Protein AF-A0A959CZQ8-F1 (afdb_monomer)

Mean predicted aligned error: 4.68 Å

Foldseek 3Di:
DDDDDLDQDDPDSVWDWQDKDAALQQRQWIWIKIAPDQQGIWIWIGNGNSNDIDTDDDDHPWRGPPRKDKDADNNDSQWIKIAHCDPVTRNVDIDIGRGD

Structure (mmCIF, N/CA/C/O backbone):
data_AF-A0A959CZQ8-F1
#
_entry.id   AF-A0A959CZQ8-F1
#
loop_
_atom_site.group_PDB
_atom_site.id
_atom_site.type_symbol
_atom_site.label_atom_id
_atom_site.label_alt_id
_atom_site.label_comp_id
_atom_site.label_asym_id
_atom_site.label_entity_id
_atom_site.label_seq_id
_atom_site.pdbx_PDB_ins_code
_atom_site.Cartn_x
_atom_site.Cartn_y
_atom_site.Cartn_z
_atom_site.occupancy
_atom_site.B_iso_or_equiv
_atom_site.auth_seq_id
_atom_site.auth_comp_id
_atom_site.auth_asym_id
_atom_site.auth_atom_id
_atom_site.pdbx_PDB_model_num
ATOM 1 N N . GLN A 1 1 ? -4.984 21.142 17.868 1.00 71.94 1 GLN A N 1
ATOM 2 C CA . GLN A 1 1 ? -4.758 19.783 17.333 1.00 71.94 1 GLN A CA 1
ATOM 3 C C . GLN A 1 1 ? -3.257 19.558 17.294 1.00 71.94 1 GLN A C 1
ATOM 5 O O . GLN A 1 1 ? -2.551 20.461 16.861 1.00 71.94 1 GLN A O 1
ATOM 10 N N . SER A 1 2 ? -2.781 18.427 17.808 1.00 88.50 2 SER A N 1
ATOM 11 C CA . SER A 1 2 ? -1.372 18.020 17.782 1.00 88.50 2 SER A CA 1
ATOM 12 C C . SER A 1 2 ? -1.240 16.761 16.934 1.00 88.50 2 SER A C 1
ATOM 14 O O . SER A 1 2 ? -2.111 15.897 16.990 1.00 88.50 2 SER A O 1
ATOM 16 N N . PHE A 1 3 ? -0.170 16.676 16.152 1.00 89.56 3 PHE A N 1
ATOM 17 C CA . PHE A 1 3 ? 0.197 15.468 15.421 1.00 89.56 3 PHE A CA 1
ATOM 18 C C . PHE A 1 3 ? 1.252 14.712 16.226 1.00 89.56 3 PHE A C 1
ATOM 20 O O . PHE A 1 3 ? 2.152 15.334 16.791 1.00 89.56 3 PHE A O 1
ATOM 27 N N . GLU A 1 4 ? 1.136 13.391 16.266 1.00 90.44 4 GLU A N 1
ATOM 28 C CA . GLU A 1 4 ? 2.119 12.497 16.871 1.00 90.44 4 GLU A CA 1
ATOM 29 C C . GLU A 1 4 ? 2.816 11.701 15.768 1.00 90.44 4 GLU A C 1
ATOM 31 O O . GLU A 1 4 ? 2.174 11.201 14.842 1.00 90.44 4 GLU A O 1
ATOM 36 N N . LEU A 1 5 ? 4.142 11.599 15.855 1.00 88.94 5 LEU A N 1
ATOM 37 C CA . LEU A 1 5 ? 4.902 10.706 14.993 1.00 88.94 5 LEU A CA 1
ATOM 38 C C . LEU A 1 5 ? 4.770 9.279 15.533 1.00 88.94 5 LEU A C 1
ATOM 40 O O . LEU A 1 5 ? 5.393 8.954 16.537 1.00 88.94 5 LEU A O 1
ATOM 44 N N . LEU A 1 6 ? 4.009 8.431 14.841 1.00 87.75 6 LEU A N 1
ATOM 45 C CA . LEU A 1 6 ? 3.875 7.016 15.208 1.00 87.75 6 LEU A CA 1
ATOM 46 C C . LEU A 1 6 ? 5.078 6.176 14.762 1.00 87.75 6 LEU A C 1
ATOM 48 O O . LEU A 1 6 ? 5.518 5.281 15.475 1.00 87.75 6 LEU A O 1
ATOM 52 N N . THR A 1 7 ? 5.607 6.430 13.562 1.00 90.44 7 THR A N 1
ATOM 53 C CA . THR A 1 7 ? 6.694 5.633 12.975 1.00 90.44 7 THR A CA 1
ATOM 54 C C . THR A 1 7 ? 7.430 6.411 11.888 1.00 90.44 7 THR A C 1
ATOM 56 O O . THR A 1 7 ? 6.825 7.159 11.120 1.00 90.44 7 THR A O 1
ATOM 59 N N . ALA A 1 8 ? 8.743 6.192 11.802 1.00 89.81 8 ALA A N 1
ATOM 60 C CA . ALA A 1 8 ? 9.567 6.544 10.651 1.00 89.81 8 ALA A CA 1
ATOM 61 C C . ALA A 1 8 ? 10.071 5.252 9.990 1.00 89.81 8 ALA A C 1
ATOM 63 O O . ALA A 1 8 ? 10.653 4.398 10.657 1.00 89.81 8 ALA A O 1
ATOM 64 N N . PHE A 1 9 ? 9.824 5.096 8.688 1.00 88.69 9 PHE A N 1
ATOM 65 C CA . PHE A 1 9 ? 10.146 3.869 7.958 1.00 88.69 9 PHE A CA 1
ATOM 66 C C . PHE A 1 9 ? 11.587 3.856 7.433 1.00 88.69 9 PHE A C 1
ATOM 68 O O . PHE A 1 9 ? 12.114 4.881 6.993 1.00 88.69 9 PHE A O 1
ATOM 75 N N . GLY A 1 10 ? 12.180 2.659 7.398 1.00 82.38 10 GLY A N 1
ATOM 76 C CA . GLY A 1 10 ? 13.483 2.400 6.785 1.00 82.38 10 GLY A CA 1
ATOM 77 C C . GLY A 1 10 ? 14.688 2.898 7.595 1.00 82.38 10 GLY A C 1
ATOM 78 O O . GLY A 1 10 ? 14.562 3.618 8.579 1.00 82.38 10 GLY A O 1
ATOM 79 N N . ALA A 1 11 ? 15.889 2.494 7.167 1.00 73.31 11 ALA A N 1
ATOM 80 C CA . ALA A 1 11 ? 17.151 2.937 7.775 1.00 73.31 11 ALA A CA 1
ATOM 81 C C . ALA A 1 11 ? 17.611 4.324 7.280 1.00 73.31 11 ALA A C 1
ATOM 83 O O . ALA A 1 11 ? 18.431 4.971 7.926 1.00 73.31 11 ALA A O 1
ATOM 84 N N . ASP A 1 12 ? 17.093 4.771 6.131 1.00 75.50 12 ASP A N 1
ATOM 85 C CA . ASP A 1 12 ? 17.334 6.096 5.553 1.00 75.50 12 ASP A CA 1
ATOM 86 C C . ASP A 1 12 ? 16.034 6.918 5.641 1.00 75.50 12 ASP A C 1
ATOM 88 O O . ASP A 1 12 ? 15.189 6.827 4.744 1.00 75.50 12 ASP A O 1
ATOM 92 N N . PRO A 1 13 ? 15.845 7.722 6.703 1.00 70.56 13 PRO A N 1
ATOM 93 C CA . PRO A 1 13 ? 14.628 8.511 6.896 1.00 70.56 13 PRO A CA 1
ATOM 94 C C . PRO A 1 13 ? 14.446 9.614 5.838 1.00 70.56 13 PRO A C 1
ATOM 96 O O . PRO A 1 13 ? 13.384 10.228 5.773 1.00 70.56 13 PRO A O 1
ATOM 99 N N . GLY A 1 14 ? 15.439 9.867 4.971 1.00 78.62 14 GLY A N 1
ATOM 100 C CA . GLY A 1 14 ? 15.308 10.779 3.830 1.00 78.62 14 GLY A CA 1
ATOM 101 C C . GLY A 1 14 ? 14.459 10.218 2.683 1.00 78.62 14 GLY A C 1
ATOM 102 O O . GLY A 1 14 ? 14.209 10.905 1.687 1.00 78.62 14 GLY A O 1
ATOM 103 N N . ARG A 1 15 ? 14.021 8.958 2.785 1.00 87.00 15 ARG A N 1
ATOM 104 C CA . ARG A 1 15 ? 13.239 8.267 1.763 1.00 87.00 15 ARG A CA 1
ATOM 105 C C . ARG A 1 15 ? 11.733 8.445 1.974 1.00 87.00 15 ARG A C 1
ATOM 107 O O . ARG A 1 15 ? 11.217 8.061 3.023 1.00 87.00 15 ARG A O 1
ATOM 114 N N . PRO A 1 16 ? 11.001 8.970 0.973 1.00 88.94 16 PRO A N 1
ATOM 115 C CA . PRO A 1 16 ? 9.588 9.269 1.141 1.00 88.94 16 PRO A CA 1
ATOM 116 C C . PRO A 1 16 ? 8.740 7.997 1.219 1.00 88.94 16 PRO A C 1
ATOM 118 O O . PRO A 1 16 ? 8.924 7.054 0.438 1.00 88.94 16 PRO A O 1
ATOM 121 N N . VAL A 1 17 ? 7.761 8.028 2.123 1.00 90.94 17 VAL A N 1
ATOM 122 C CA . VAL A 1 17 ? 6.536 7.234 1.999 1.00 90.94 17 VAL A CA 1
ATOM 123 C C . VAL A 1 17 ? 5.756 7.772 0.805 1.00 90.94 17 VAL A C 1
ATOM 125 O O . VAL A 1 17 ? 5.621 8.984 0.643 1.00 90.94 17 VAL A O 1
ATOM 128 N N . MET A 1 18 ? 5.301 6.874 -0.059 1.00 89.19 18 MET A N 1
ATOM 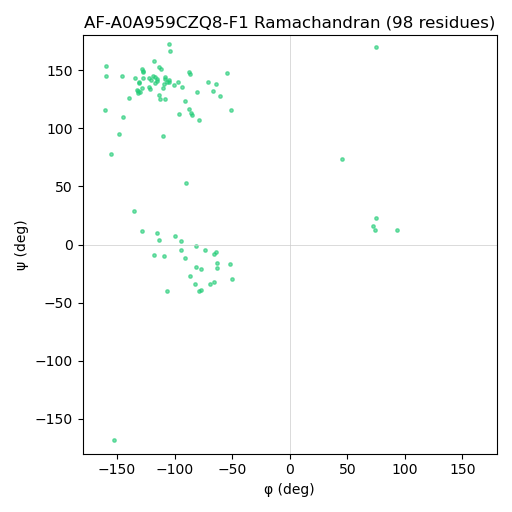129 C CA . MET A 1 18 ? 4.719 7.239 -1.348 1.00 89.19 18 MET A CA 1
ATOM 130 C C . MET A 1 18 ? 3.202 7.067 -1.373 1.00 89.19 18 MET A C 1
ATOM 132 O O . MET A 1 18 ? 2.517 7.913 -1.938 1.00 89.19 18 MET A O 1
ATOM 136 N N . HIS A 1 19 ? 2.685 5.996 -0.770 1.00 91.50 19 HIS A N 1
ATOM 137 C CA . HIS A 1 19 ? 1.251 5.705 -0.705 1.00 91.50 19 HIS A CA 1
ATOM 138 C C . HIS A 1 19 ? 0.932 5.020 0.629 1.00 91.50 19 HIS A C 1
ATOM 140 O O . HIS A 1 19 ? 1.754 4.254 1.138 1.00 91.50 19 HIS A O 1
ATOM 146 N N . PHE A 1 20 ? -0.244 5.314 1.179 1.00 93.94 20 PHE A N 1
ATOM 147 C CA . PHE A 1 20 ? -0.789 4.751 2.414 1.00 93.94 20 PHE A CA 1
ATOM 148 C C . PHE A 1 20 ? -2.238 4.310 2.158 1.00 93.94 20 PHE A C 1
ATOM 150 O O . PHE A 1 20 ? -3.015 5.095 1.619 1.00 93.94 20 PHE A O 1
ATOM 157 N N . GLU A 1 21 ? -2.588 3.081 2.528 1.00 96.25 21 GLU A N 1
ATOM 158 C CA . GLU A 1 21 ? -3.938 2.515 2.413 1.00 96.25 21 GLU A CA 1
ATOM 159 C C . GLU A 1 21 ? -4.398 1.940 3.757 1.00 96.25 21 GLU A C 1
ATOM 161 O O . GLU A 1 21 ? -3.609 1.347 4.495 1.00 96.25 21 GLU A O 1
ATOM 166 N N . ILE A 1 22 ? -5.689 2.096 4.049 1.00 97.56 22 ILE A N 1
ATOM 167 C CA . ILE A 1 22 ? -6.369 1.498 5.205 1.00 97.56 22 ILE A CA 1
ATOM 168 C C . ILE A 1 22 ? -7.366 0.486 4.655 1.00 97.56 22 ILE A C 1
ATOM 170 O O . ILE A 1 22 ? -8.183 0.842 3.800 1.00 97.56 22 ILE A O 1
ATOM 174 N N . SER A 1 23 ? -7.343 -0.748 5.156 1.00 98.12 23 SER A N 1
ATOM 175 C CA . SER A 1 23 ? -8.359 -1.722 4.771 1.00 98.12 23 SER A CA 1
ATOM 176 C C . SER A 1 23 ? -9.753 -1.282 5.229 1.00 98.12 23 SER A C 1
ATOM 178 O O . SER A 1 23 ? -9.958 -0.794 6.344 1.00 98.12 23 SER A O 1
ATOM 180 N N . ARG A 1 24 ? -10.738 -1.476 4.347 1.00 97.75 24 ARG A N 1
ATOM 181 C CA . ARG A 1 24 ? -12.152 -1.229 4.651 1.00 97.75 24 ARG A CA 1
ATOM 182 C C . ARG A 1 24 ? -12.797 -2.399 5.389 1.00 97.75 24 ARG A C 1
ATOM 184 O O . ARG A 1 24 ? -13.655 -2.147 6.232 1.00 97.75 24 ARG A O 1
ATOM 191 N N . SER A 1 25 ? -12.385 -3.635 5.098 1.0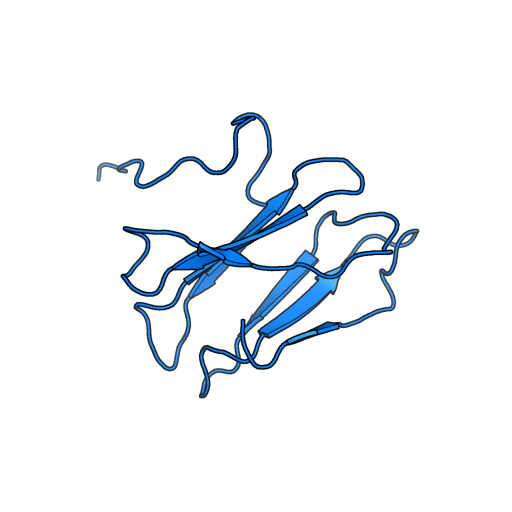0 97.88 25 SER A N 1
ATOM 192 C CA . SER A 1 25 ? -12.865 -4.840 5.789 1.00 97.88 25 SER A CA 1
ATOM 193 C C . SER A 1 25 ? -12.359 -4.894 7.232 1.00 97.88 25 SER A C 1
ATOM 195 O O . SER A 1 25 ? -13.079 -5.337 8.126 1.00 97.88 25 SER A O 1
ATOM 197 N N . ASN A 1 26 ? -11.146 -4.383 7.471 1.00 98.19 26 ASN A N 1
ATOM 198 C CA . ASN A 1 26 ? -10.491 -4.396 8.772 1.00 98.19 26 ASN A CA 1
ATOM 199 C C . ASN A 1 26 ? -9.577 -3.167 8.959 1.00 98.19 26 ASN A C 1
ATOM 201 O O . ASN A 1 26 ? -8.406 -3.214 8.587 1.00 98.19 26 ASN A O 1
ATOM 205 N N . PRO A 1 27 ? -10.054 -2.075 9.589 1.00 97.75 27 PRO A N 1
ATOM 206 C CA . PRO A 1 27 ? -9.281 -0.836 9.738 1.00 97.75 27 PRO A CA 1
ATOM 207 C C . PRO A 1 27 ? -8.004 -0.928 10.587 1.00 97.75 27 PRO A C 1
ATOM 209 O O . PRO A 1 27 ? -7.274 0.057 10.681 1.00 97.75 27 PRO A O 1
ATOM 212 N N . GLN A 1 28 ? -7.736 -2.070 11.233 1.00 98.12 28 GLN A N 1
ATOM 213 C CA . GLN A 1 28 ? -6.442 -2.322 11.876 1.00 98.12 28 GLN A CA 1
ATOM 214 C C . GLN A 1 28 ? -5.356 -2.679 10.856 1.00 98.12 28 GLN A C 1
ATOM 216 O O . GLN A 1 28 ? -4.174 -2.506 11.153 1.00 98.12 28 GLN A O 1
ATOM 221 N N . VAL A 1 29 ? -5.747 -3.143 9.664 1.00 98.31 29 VAL A N 1
ATOM 222 C CA . VAL A 1 29 ? -4.819 -3.508 8.599 1.00 98.31 29 VAL A CA 1
ATOM 223 C C . VAL A 1 29 ? -4.495 -2.293 7.742 1.00 98.31 29 VAL A C 1
ATOM 225 O O . VAL A 1 29 ? -5.364 -1.722 7.077 1.00 98.31 29 VAL A O 1
ATOM 228 N N . LEU A 1 30 ? -3.223 -1.903 7.760 1.00 97.81 30 LEU A N 1
ATOM 229 C CA . LEU A 1 30 ? -2.691 -0.746 7.045 1.00 97.81 30 LEU A CA 1
ATOM 230 C C . LEU A 1 30 ? -1.575 -1.182 6.104 1.00 97.81 30 LEU A C 1
ATOM 232 O O . LEU A 1 30 ? -0.742 -2.003 6.481 1.00 97.81 30 LEU A O 1
ATOM 236 N N . TYR A 1 31 ? -1.494 -0.561 4.930 1.00 96.88 31 TYR A N 1
ATOM 237 C CA . TYR A 1 31 ? -0.398 -0.768 3.988 1.00 96.88 31 TYR A CA 1
ATOM 238 C C . TYR A 1 31 ? 0.304 0.545 3.668 1.00 96.88 31 TYR A C 1
ATOM 240 O O . TYR A 1 31 ? -0.325 1.560 3.373 1.00 96.88 31 TYR A O 1
ATOM 248 N N . VAL A 1 32 ? 1.632 0.509 3.672 1.00 94.88 32 VAL A N 1
ATOM 249 C CA . VAL A 1 32 ? 2.493 1.631 3.301 1.00 94.88 32 VAL A CA 1
ATOM 250 C C . VAL A 1 32 ? 3.541 1.158 2.330 1.00 94.88 32 VAL A C 1
ATOM 252 O O . VAL A 1 32 ? 4.254 0.203 2.603 1.00 94.88 32 VAL A O 1
ATOM 255 N N . TYR A 1 33 ? 3.723 1.883 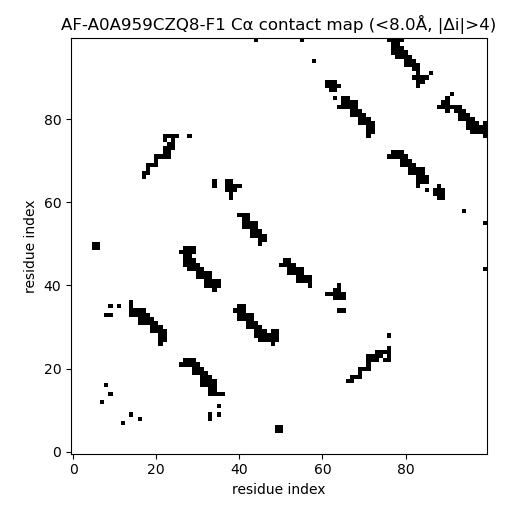1.236 1.00 90.69 33 TYR A N 1
ATOM 256 C CA . TYR A 1 33 ? 4.881 1.675 0.378 1.00 90.69 33 TYR A CA 1
ATOM 257 C C . TYR A 1 33 ? 5.859 2.849 0.524 1.00 90.69 33 TYR A C 1
ATOM 259 O O . TYR A 1 33 ? 5.507 4.019 0.331 1.00 90.69 33 TYR A O 1
ATOM 267 N N . GLN A 1 34 ? 7.112 2.523 0.858 1.00 89.94 34 GLN A N 1
ATOM 268 C CA . GLN A 1 34 ? 8.229 3.465 0.930 1.00 89.94 34 GLN A CA 1
ATOM 269 C C . GLN A 1 34 ? 9.207 3.218 -0.216 1.00 89.94 34 GLN A C 1
ATOM 271 O O . GLN A 1 34 ? 9.577 2.084 -0.524 1.00 89.94 34 GLN A O 1
ATOM 276 N N . ARG A 1 35 ? 9.698 4.298 -0.823 1.00 87.38 35 ARG A N 1
ATOM 277 C CA . ARG A 1 35 ? 10.720 4.217 -1.869 1.00 87.38 35 ARG A CA 1
ATOM 278 C C . ARG A 1 35 ? 12.124 4.170 -1.270 1.00 87.38 35 ARG A C 1
ATOM 280 O O . ARG A 1 35 ? 12.606 5.196 -0.811 1.00 87.38 35 ARG A O 1
ATOM 287 N N . THR A 1 36 ? 12.853 3.067 -1.403 1.00 85.62 36 THR A N 1
ATOM 288 C CA . THR A 1 36 ? 14.230 2.937 -0.887 1.00 85.62 36 THR A CA 1
ATOM 289 C C . THR A 1 36 ? 15.307 3.435 -1.857 1.00 85.62 36 THR A C 1
ATOM 291 O O . THR A 1 36 ? 16.357 3.907 -1.428 1.00 85.62 36 THR A O 1
ATOM 294 N N . SER A 1 37 ? 15.067 3.415 -3.172 1.00 82.56 37 SER A N 1
ATOM 295 C CA . SER A 1 37 ? 16.004 3.942 -4.179 1.00 82.56 37 SER A CA 1
ATOM 296 C C . SER A 1 37 ? 15.276 4.420 -5.446 1.00 82.56 37 SER A C 1
ATOM 298 O O . SER A 1 37 ? 14.063 4.597 -5.448 1.00 82.56 37 SER A O 1
ATOM 300 N N . PHE A 1 38 ? 15.987 4.703 -6.543 1.00 76.75 38 PHE A N 1
ATOM 301 C CA . PHE A 1 38 ? 15.324 4.983 -7.829 1.00 76.75 38 PHE A CA 1
ATOM 302 C C . PHE A 1 38 ? 14.582 3.747 -8.378 1.00 76.75 38 PHE A C 1
ATOM 304 O O . PHE A 1 38 ? 13.529 3.878 -9.007 1.00 76.75 38 PHE A O 1
ATOM 311 N N . TYR A 1 39 ? 15.130 2.570 -8.081 1.00 78.88 39 TYR A N 1
ATOM 312 C CA . TYR A 1 39 ? 14.721 1.250 -8.563 1.00 78.88 39 TYR A CA 1
ATOM 313 C C . TYR A 1 39 ? 14.163 0.367 -7.435 1.00 78.88 39 TYR A C 1
ATOM 315 O O . TYR A 1 39 ? 13.923 -0.812 -7.654 1.00 78.88 39 TYR A O 1
ATOM 323 N N . GLY A 1 40 ? 14.048 0.924 -6.225 1.00 82.00 40 GLY A N 1
ATOM 324 C CA . GLY A 1 40 ? 13.875 0.190 -4.976 1.00 82.00 40 GLY A CA 1
ATOM 325 C C . GLY A 1 40 ? 12.733 0.747 -4.134 1.00 82.00 40 GLY A C 1
ATOM 326 O O . GLY A 1 40 ? 12.579 1.967 -4.007 1.00 82.00 40 GLY A O 1
ATOM 327 N N . ALA A 1 41 ? 11.980 -0.157 -3.527 1.00 87.62 41 ALA A N 1
ATOM 328 C CA . ALA A 1 41 ? 10.801 0.086 -2.730 1.00 87.62 41 ALA A CA 1
ATOM 329 C C . ALA A 1 41 ? 10.534 -1.109 -1.821 1.00 87.62 41 ALA A C 1
ATOM 331 O O . ALA A 1 41 ? 10.903 -2.240 -2.139 1.00 87.62 41 ALA A O 1
ATOM 332 N N . VAL A 1 42 ? 9.880 -0.832 -0.702 1.00 89.81 42 VAL A N 1
ATOM 333 C CA . VAL A 1 42 ? 9.446 -1.830 0.272 1.00 89.81 42 VAL A CA 1
ATOM 334 C C . VAL A 1 42 ? 7.985 -1.563 0.598 1.00 89.81 42 VAL A C 1
ATOM 336 O O . VAL A 1 42 ? 7.585 -0.401 0.737 1.00 89.81 42 VAL A O 1
ATOM 339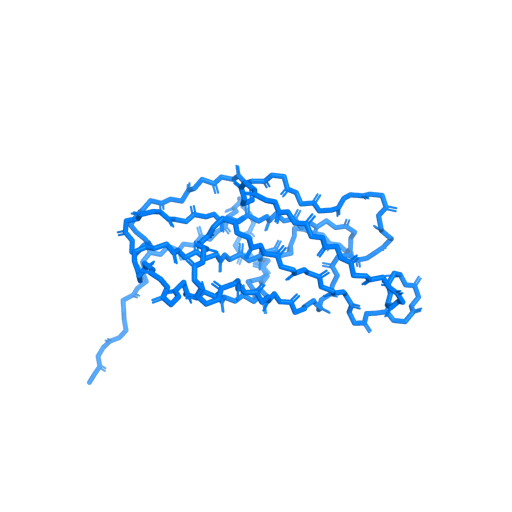 N N . LEU A 1 43 ? 7.211 -2.641 0.702 1.00 92.81 43 LEU A N 1
ATOM 340 C CA . LEU A 1 43 ? 5.859 -2.623 1.237 1.00 92.81 43 LEU A CA 1
ATOM 341 C C . LEU A 1 43 ? 5.920 -2.954 2.723 1.00 92.81 43 LEU A C 1
ATOM 343 O O . LEU A 1 43 ? 6.631 -3.863 3.146 1.00 92.81 43 LEU A O 1
ATOM 347 N N . TYR A 1 44 ? 5.177 -2.197 3.505 1.00 95.06 44 TYR A N 1
ATOM 348 C CA . TYR A 1 44 ? 4.977 -2.405 4.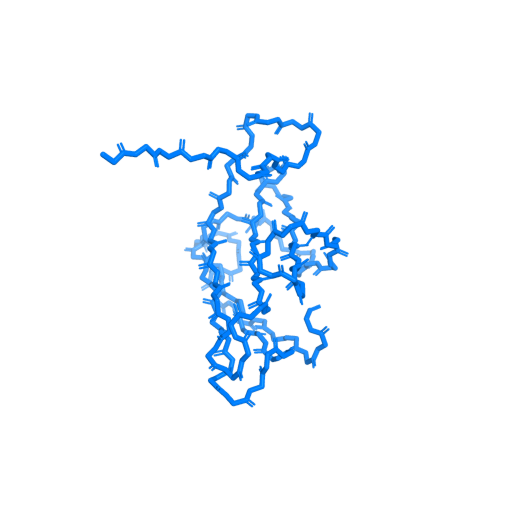921 1.00 95.06 44 TYR A CA 1
ATOM 349 C C . TYR A 1 44 ? 3.504 -2.687 5.151 1.00 95.06 44 TYR A C 1
ATOM 351 O O . TYR A 1 44 ? 2.650 -2.010 4.576 1.00 95.06 44 TYR A O 1
ATOM 359 N N . ARG A 1 45 ? 3.225 -3.646 6.026 1.00 96.75 45 ARG A N 1
ATOM 360 C CA . ARG A 1 45 ? 1.885 -3.929 6.533 1.00 96.75 45 ARG A CA 1
ATOM 361 C C . ARG A 1 45 ? 1.871 -3.768 8.041 1.00 96.75 45 ARG A C 1
ATOM 363 O O . ARG A 1 45 ? 2.835 -4.131 8.703 1.00 96.75 45 ARG A O 1
ATOM 370 N N . SER A 1 46 ? 0.794 -3.233 8.576 1.00 97.88 46 SER A N 1
ATOM 371 C CA . SER A 1 46 ? 0.473 -3.305 9.997 1.00 97.88 46 SER A CA 1
ATOM 372 C C . SER A 1 46 ? -0.841 -4.051 10.138 1.00 97.88 46 SER A C 1
ATOM 374 O O . SER A 1 46 ? -1.698 -3.897 9.277 1.00 97.88 46 SER A O 1
ATOM 376 N N . ASP A 1 47 ? -0.985 -4.835 11.202 1.00 98.00 47 ASP A N 1
ATOM 377 C CA . ASP A 1 47 ? -2.231 -5.522 11.564 1.00 98.00 47 ASP A CA 1
ATOM 378 C C . ASP A 1 47 ? -2.799 -5.006 12.905 1.00 98.00 47 ASP A C 1
ATOM 380 O O . ASP A 1 47 ? -3.716 -5.601 13.470 1.00 98.00 47 ASP A O 1
ATOM 384 N N . ASP A 1 48 ? -2.247 -3.908 13.439 1.00 97.69 48 ASP A N 1
ATOM 385 C CA . ASP A 1 48 ? -2.564 -3.350 14.763 1.00 97.69 48 ASP A CA 1
ATOM 386 C C . ASP A 1 48 ? -2.755 -1.820 14.758 1.00 97.69 48 ASP A C 1
ATOM 388 O O . ASP A 1 48 ? -2.513 -1.128 15.756 1.00 97.69 48 ASP A O 1
ATOM 392 N N . GLY A 1 49 ? -3.194 -1.275 13.620 1.00 96.06 49 GLY A N 1
ATOM 393 C CA . GLY A 1 49 ? -3.500 0.148 13.480 1.00 96.06 49 GLY A CA 1
ATOM 394 C C . GLY A 1 49 ? -2.258 1.038 13.389 1.00 96.06 49 GLY A C 1
ATOM 395 O O . GLY A 1 49 ? -2.331 2.234 13.670 1.00 96.06 49 GLY A O 1
ATOM 396 N N . GLY A 1 50 ? -1.122 0.472 12.982 1.00 95.69 50 GLY A N 1
ATOM 397 C CA . GLY A 1 50 ? 0.125 1.191 12.737 1.00 95.69 50 GLY A CA 1
ATOM 398 C C . GLY A 1 50 ? 1.078 1.236 13.927 1.00 95.69 50 GLY A C 1
ATOM 399 O O . GLY A 1 50 ? 2.033 2.015 13.884 1.00 95.69 50 GLY A O 1
ATOM 400 N N . GLN A 1 51 ? 0.841 0.427 14.966 1.00 94.31 51 GLN A N 1
ATOM 401 C CA . GLN A 1 51 ? 1.724 0.334 16.131 1.00 94.31 51 GLN A CA 1
ATOM 402 C C . GLN A 1 51 ? 2.966 -0.506 15.818 1.00 94.31 51 GLN A C 1
ATOM 404 O O . GLN A 1 51 ? 4.068 -0.152 16.237 1.00 94.31 51 GLN A O 1
ATOM 409 N N . GLN A 1 52 ? 2.801 -1.593 15.063 1.00 95.38 52 GLN A N 1
ATOM 410 C CA . GLN A 1 52 ? 3.870 -2.444 14.551 1.00 95.38 52 GLN A CA 1
ATOM 411 C C . GLN A 1 52 ? 3.730 -2.630 13.040 1.00 95.38 52 GLN A C 1
ATOM 413 O O . GLN A 1 52 ? 2.628 -2.651 12.492 1.00 95.38 52 GLN A O 1
ATOM 418 N N . TRP A 1 53 ? 4.872 -2.782 12.365 1.00 96.06 53 TRP A N 1
ATOM 419 C CA . TRP A 1 53 ? 4.939 -2.923 10.913 1.00 96.06 53 TRP A CA 1
ATOM 420 C C . TRP A 1 53 ? 5.841 -4.089 10.514 1.00 96.06 53 TRP A C 1
ATOM 422 O O . TRP A 1 53 ? 6.974 -4.200 10.983 1.00 96.06 53 TRP A O 1
ATOM 432 N N . GLN A 1 54 ? 5.359 -4.922 9.598 1.00 95.31 54 GLN A N 1
ATOM 433 C CA . GLN A 1 54 ? 6.110 -6.001 8.963 1.00 95.31 54 GLN A CA 1
ATOM 434 C C . GLN A 1 54 ? 6.494 -5.622 7.534 1.00 95.31 54 GLN A C 1
ATOM 436 O O . GLN A 1 54 ? 5.720 -4.981 6.822 1.00 95.31 54 GLN A O 1
ATOM 441 N N . LEU A 1 55 ? 7.702 -6.013 7.122 1.00 93.69 55 LEU A N 1
ATOM 442 C CA . LEU A 1 55 ? 8.150 -5.854 5.742 1.00 93.69 55 LEU A CA 1
ATOM 443 C C . LEU A 1 55 ? 7.574 -6.979 4.892 1.00 93.69 55 LEU A C 1
ATOM 445 O O . LEU A 1 55 ? 7.728 -8.153 5.224 1.00 93.69 55 LEU A O 1
ATOM 449 N N . LEU A 1 56 ? 7.000 -6.602 3.760 1.00 91.56 56 LEU A N 1
ATOM 450 C CA . LEU A 1 56 ? 6.480 -7.516 2.762 1.00 91.56 56 LEU A CA 1
ATOM 451 C C . LEU A 1 56 ? 7.302 -7.427 1.472 1.00 91.56 56 LEU A C 1
ATOM 453 O O . LEU A 1 56 ? 7.902 -6.380 1.175 1.00 91.56 56 LEU A O 1
ATOM 457 N N . PRO A 1 57 ? 7.347 -8.514 0.682 1.00 83.25 57 PRO A N 1
ATOM 458 C CA . PRO A 1 57 ? 7.849 -8.454 -0.678 1.00 83.25 57 PRO A CA 1
ATOM 459 C C . PRO A 1 57 ? 7.103 -7.387 -1.484 1.00 83.25 57 PRO A C 1
ATOM 461 O O . PRO A 1 57 ? 5.917 -7.143 -1.295 1.00 83.25 57 PRO A O 1
ATOM 464 N N . PHE A 1 58 ? 7.799 -6.761 -2.427 1.00 85.94 58 PHE A N 1
ATOM 465 C CA . PHE A 1 58 ? 7.191 -5.812 -3.354 1.00 85.94 58 PHE A CA 1
ATOM 466 C C . PHE A 1 58 ? 7.557 -6.198 -4.789 1.00 85.94 58 PHE A C 1
ATOM 468 O O . PHE A 1 58 ? 8.631 -6.784 -4.982 1.00 85.94 58 PHE A O 1
ATOM 475 N N . PRO A 1 59 ? 6.713 -5.905 -5.803 1.00 83.44 59 PRO A N 1
ATOM 476 C CA . PRO A 1 59 ? 6.979 -6.310 -7.181 1.00 83.44 59 PRO A CA 1
ATOM 477 C C . PRO A 1 59 ? 8.385 -5.904 -7.625 1.00 83.44 59 PRO A C 1
ATOM 479 O O . PRO A 1 59 ? 8.693 -4.720 -7.678 1.00 83.44 59 PRO A O 1
ATOM 482 N N . SER A 1 60 ? 9.251 -6.876 -7.915 1.00 73.56 60 SER A N 1
ATOM 483 C CA . SER A 1 60 ? 10.656 -6.660 -8.289 1.00 73.56 60 SER A CA 1
ATOM 484 C C . SER A 1 60 ? 10.877 -6.873 -9.793 1.00 73.56 60 SER A C 1
ATOM 486 O O . SER A 1 60 ? 9.963 -7.266 -10.515 1.00 73.56 60 SER A O 1
ATOM 488 N N . GLY A 1 61 ? 12.077 -6.562 -10.299 1.00 70.38 61 GLY A N 1
ATOM 489 C CA . GLY A 1 61 ? 12.381 -6.668 -11.737 1.00 70.38 61 GLY A CA 1
ATOM 490 C C . GLY A 1 61 ? 11.745 -5.570 -12.599 1.00 70.38 61 GLY A C 1
ATOM 491 O O . GLY A 1 61 ? 11.748 -5.669 -13.823 1.00 70.38 61 GLY A O 1
ATOM 492 N 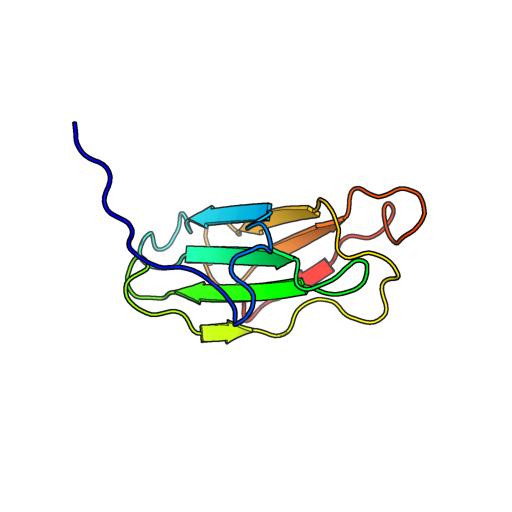N . ILE A 1 62 ? 11.219 -4.529 -11.955 1.00 71.19 62 ILE A N 1
ATOM 493 C CA . ILE A 1 62 ? 10.683 -3.324 -12.583 1.00 71.19 62 ILE A CA 1
ATOM 494 C C . ILE A 1 62 ? 11.709 -2.202 -12.489 1.00 71.19 62 ILE A C 1
ATOM 496 O O . ILE A 1 62 ? 12.364 -2.026 -11.459 1.00 71.19 62 ILE A O 1
ATOM 500 N N . GLY A 1 63 ? 11.902 -1.446 -13.564 1.00 66.00 63 GLY A N 1
ATOM 501 C CA . GLY A 1 63 ? 13.033 -0.520 -13.604 1.00 66.00 63 GLY A CA 1
ATOM 502 C C . GLY A 1 63 ? 12.767 0.803 -12.873 1.00 66.00 63 GLY A C 1
ATOM 503 O O . GLY A 1 63 ? 13.628 1.671 -12.834 1.00 66.00 63 GLY A O 1
ATOM 504 N N . SER A 1 64 ? 11.586 1.037 -12.302 1.00 71.25 64 SER A N 1
ATOM 505 C CA . SER A 1 64 ? 11.372 2.129 -11.350 1.00 71.25 64 SER A CA 1
ATOM 506 C C . SER A 1 64 ? 10.130 1.878 -10.529 1.00 71.25 64 SER A C 1
ATOM 508 O O . SER A 1 64 ? 9.006 1.925 -11.012 1.00 71.25 64 SER A O 1
ATOM 510 N N . GLN A 1 65 ? 10.361 1.718 -9.237 1.00 72.12 65 GLN A N 1
ATOM 511 C CA . GLN A 1 65 ? 9.325 1.660 -8.224 1.00 72.12 65 GLN A CA 1
ATOM 512 C C . GLN A 1 65 ? 9.057 3.074 -7.709 1.00 72.12 65 GLN A C 1
ATOM 514 O O . GLN A 1 65 ? 9.202 3.345 -6.520 1.00 72.12 65 GLN A O 1
ATOM 519 N N . ARG A 1 66 ? 8.784 4.023 -8.611 1.00 72.75 66 ARG A N 1
ATOM 520 C CA . ARG A 1 66 ? 8.421 5.407 -8.275 1.00 72.75 66 ARG A CA 1
ATOM 521 C C . ARG A 1 66 ? 6.947 5.631 -8.563 1.00 72.75 66 ARG A C 1
ATOM 523 O O . ARG A 1 66 ? 6.474 5.186 -9.600 1.00 72.75 66 ARG A O 1
ATOM 530 N N . ALA A 1 67 ? 6.299 6.407 -7.687 1.00 64.31 67 ALA A N 1
ATOM 531 C CA . ALA A 1 67 ? 4.943 6.932 -7.865 1.00 64.31 67 ALA A CA 1
ATOM 532 C C . ALA A 1 67 ? 3.979 5.848 -8.364 1.00 64.31 67 ALA A C 1
ATOM 534 O O . ALA A 1 67 ? 3.631 5.800 -9.542 1.00 64.31 67 ALA A O 1
ATOM 535 N N . GLY A 1 68 ? 3.618 4.942 -7.461 1.00 76.81 68 GLY A N 1
ATOM 536 C CA . GLY A 1 68 ? 2.576 3.959 -7.705 1.00 76.81 68 GLY A CA 1
ATOM 537 C C . GLY A 1 68 ? 1.285 4.315 -6.986 1.00 76.81 68 GLY A C 1
ATOM 538 O O . GLY A 1 68 ? 1.284 5.174 -6.106 1.00 76.81 68 GLY A O 1
ATOM 539 N N . VAL A 1 69 ? 0.214 3.636 -7.371 1.00 87.44 69 VAL A N 1
ATOM 540 C CA . VAL A 1 69 ? -1.041 3.583 -6.624 1.00 87.44 69 VAL A CA 1
ATOM 541 C C . VAL A 1 69 ? -1.189 2.200 -6.014 1.00 87.44 69 VAL A C 1
ATOM 543 O O . VAL A 1 69 ? -0.792 1.207 -6.628 1.00 87.44 69 VAL A O 1
ATOM 546 N N . MET A 1 70 ? -1.759 2.153 -4.818 1.00 92.50 70 MET A N 1
ATOM 547 C CA . MET A 1 70 ? -2.203 0.928 -4.168 1.00 92.50 70 MET A CA 1
ATOM 548 C C . MET A 1 70 ? -3.721 0.987 -4.012 1.00 92.50 70 MET A C 1
ATOM 550 O O . MET A 1 70 ? -4.266 2.060 -3.769 1.00 92.50 70 MET A O 1
ATOM 554 N N . ALA A 1 71 ? -4.398 -0.143 -4.181 1.00 95.12 71 ALA A N 1
ATOM 555 C CA . ALA A 1 71 ? -5.823 -0.276 -3.904 1.00 95.12 71 ALA A CA 1
ATOM 556 C C . ALA A 1 71 ? -6.086 -1.627 -3.237 1.00 95.12 71 ALA A C 1
ATOM 558 O O . ALA A 1 71 ? -5.690 -2.659 -3.779 1.00 95.12 71 ALA A O 1
ATOM 559 N N . LEU A 1 72 ? -6.738 -1.604 -2.075 1.00 96.94 72 LEU A N 1
ATOM 560 C CA . LEU A 1 72 ? -7.170 -2.805 -1.358 1.00 96.94 72 LEU A CA 1
ATOM 561 C C . LEU A 1 72 ? -8.555 -3.253 -1.825 1.00 96.94 72 LEU A C 1
ATOM 563 O O . LEU A 1 72 ? -9.399 -2.420 -2.176 1.00 96.94 72 LEU A O 1
ATOM 567 N N . ASP A 1 73 ? -8.793 -4.562 -1.784 1.00 97.62 73 ASP A N 1
ATOM 568 C CA . ASP A 1 73 ? -10.144 -5.105 -1.868 1.00 97.62 73 ASP A CA 1
ATOM 569 C C . ASP A 1 73 ? -10.964 -4.571 -0.677 1.00 97.62 73 ASP A C 1
ATOM 571 O O . ASP A 1 73 ? -10.513 -4.643 0.471 1.00 97.62 73 ASP A O 1
ATOM 575 N N . PRO A 1 74 ? -12.151 -3.981 -0.903 1.00 97.12 74 PRO A N 1
ATOM 576 C CA . PRO A 1 74 ? -12.998 -3.519 0.190 1.00 97.12 74 PRO A CA 1
ATOM 577 C C . PRO A 1 74 ? -13.489 -4.641 1.118 1.00 97.12 74 PRO A C 1
ATOM 579 O O . PRO A 1 74 ? -13.899 -4.331 2.237 1.00 97.12 74 PRO A O 1
ATOM 582 N N . GLU A 1 75 ? -13.481 -5.897 0.666 1.00 98.12 75 GLU A N 1
ATOM 583 C CA . GLU A 1 75 ? -13.999 -7.060 1.396 1.00 98.12 75 GLU A CA 1
ATOM 584 C C . GLU A 1 75 ? -12.896 -8.010 1.900 1.00 98.12 75 GLU A C 1
ATOM 586 O O . GLU A 1 75 ? -13.194 -8.888 2.708 1.00 98.12 75 GLU A O 1
ATOM 591 N N . ASP A 1 76 ? -11.635 -7.824 1.487 1.00 97.94 76 ASP A N 1
ATOM 592 C CA . ASP A 1 76 ? -10.500 -8.672 1.883 1.00 97.94 76 ASP A CA 1
ATOM 593 C C . ASP A 1 76 ? -9.199 -7.867 2.038 1.00 97.94 76 ASP A C 1
ATOM 595 O O . ASP A 1 76 ? -8.567 -7.445 1.069 1.00 97.94 76 ASP A O 1
ATOM 599 N N . GLU A 1 77 ? -8.742 -7.705 3.278 1.00 97.56 77 GLU A N 1
ATOM 600 C CA . GLU A 1 77 ? -7.530 -6.948 3.596 1.00 97.56 77 GLU A CA 1
ATOM 601 C C . GLU A 1 77 ? -6.231 -7.517 3.007 1.00 97.56 77 GLU A C 1
ATOM 603 O O . GLU A 1 77 ? -5.236 -6.798 2.979 1.00 97.56 77 GLU A O 1
ATOM 608 N N . ASN A 1 78 ? -6.204 -8.772 2.547 1.00 96.88 78 ASN A N 1
ATOM 609 C CA . ASN A 1 78 ? -4.990 -9.397 2.010 1.00 96.88 78 ASN A CA 1
ATOM 610 C C . ASN A 1 78 ? -4.849 -9.210 0.493 1.00 96.88 78 ASN A C 1
ATOM 612 O O . ASN A 1 78 ? -3.788 -9.481 -0.077 1.00 96.88 78 ASN A O 1
ATOM 616 N N . GLN A 1 79 ? -5.908 -8.748 -0.174 1.00 97.38 79 GLN A N 1
ATOM 617 C CA . GLN A 1 79 ? -5.912 -8.541 -1.613 1.00 97.38 79 GLN A CA 1
ATOM 618 C C . GLN A 1 79 ? -5.598 -7.087 -1.949 1.00 97.38 79 GLN A C 1
ATOM 620 O O . GLN A 1 79 ? -6.383 -6.174 -1.695 1.00 97.38 79 GLN A O 1
ATOM 625 N N . LEU A 1 80 ? -4.435 -6.884 -2.566 1.00 95.56 80 LEU A N 1
ATOM 626 C CA . LEU A 1 80 ? -3.924 -5.569 -2.929 1.00 95.56 80 LEU A CA 1
ATOM 627 C C . LEU A 1 80 ? -3.521 -5.542 -4.406 1.00 95.56 80 LEU A C 1
ATOM 629 O O . LEU A 1 80 ? -2.820 -6.429 -4.901 1.00 95.56 80 LEU A O 1
ATOM 633 N N . TRP A 1 81 ? -3.922 -4.482 -5.104 1.00 94.50 81 TRP A N 1
ATOM 634 C CA . TRP A 1 81 ? -3.436 -4.148 -6.438 1.00 94.50 81 TRP A CA 1
ATOM 635 C C . TRP A 1 81 ? -2.461 -2.989 -6.361 1.00 94.50 81 TRP A C 1
ATOM 637 O O . TRP A 1 81 ? -2.685 -2.013 -5.645 1.00 94.50 81 TRP A O 1
ATOM 647 N N . VAL A 1 82 ? -1.396 -3.081 -7.151 1.00 91.88 82 VAL A N 1
ATOM 648 C CA . VAL A 1 82 ? -0.368 -2.049 -7.256 1.00 91.88 82 VAL A CA 1
ATOM 649 C C . VAL A 1 82 ? -0.125 -1.741 -8.725 1.00 91.88 82 VAL A C 1
ATOM 651 O O . VAL A 1 82 ? 0.084 -2.644 -9.535 1.00 91.88 82 VAL A O 1
ATOM 654 N N . ALA A 1 83 ? -0.115 -0.461 -9.076 1.00 88.31 83 ALA A N 1
ATOM 655 C CA .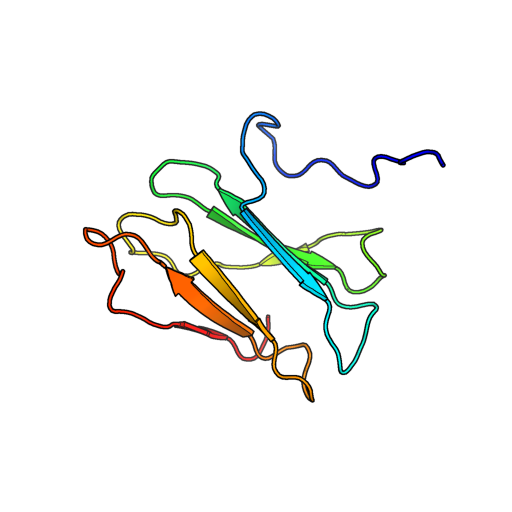 ALA A 1 83 ? 0.305 0.001 -10.394 1.00 88.31 83 ALA A CA 1
ATOM 656 C C 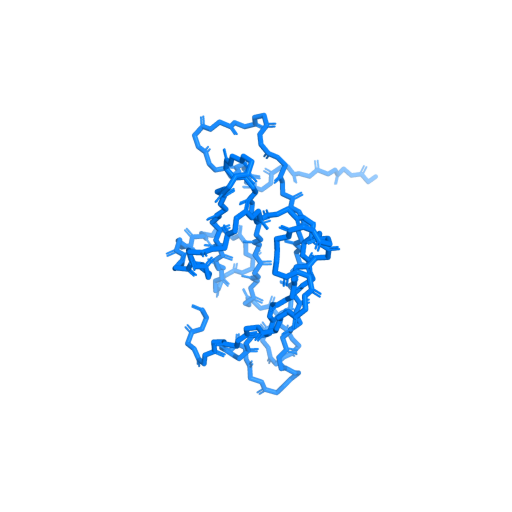. ALA A 1 83 ? 1.363 1.090 -10.241 1.00 88.31 83 ALA A C 1
ATOM 658 O O . ALA A 1 83 ? 1.336 1.848 -9.276 1.00 88.31 83 ALA A O 1
ATOM 659 N N . PHE A 1 84 ? 2.283 1.186 -11.195 1.00 84.25 84 PHE A N 1
ATOM 660 C CA . PHE A 1 84 ? 3.320 2.218 -11.218 1.00 84.25 84 PHE A CA 1
ATOM 661 C C . PHE A 1 84 ? 2.977 3.231 -12.304 1.00 84.25 84 PHE A C 1
ATOM 663 O O . PHE A 1 84 ? 2.510 2.845 -13.365 1.00 84.25 84 PHE A O 1
ATOM 670 N N . ALA A 1 85 ? 3.171 4.527 -12.062 1.00 73.19 85 ALA A N 1
ATOM 671 C CA . ALA A 1 85 ? 2.770 5.569 -13.012 1.00 73.19 85 ALA A CA 1
ATOM 672 C C . ALA A 1 85 ? 3.906 6.005 -13.956 1.00 73.19 85 ALA A C 1
ATOM 674 O O . ALA A 1 85 ? 3.701 6.836 -14.840 1.00 73.19 85 ALA A O 1
ATOM 675 N N . HIS A 1 86 ? 5.129 5.493 -13.778 1.00 75.00 86 HIS A N 1
ATOM 676 C CA . HIS A 1 86 ? 6.282 5.996 -14.520 1.00 75.00 86 HIS A CA 1
ATOM 677 C C . HIS A 1 86 ? 6.422 5.339 -15.905 1.00 75.00 86 HIS A C 1
ATOM 679 O O . HIS A 1 86 ? 6.783 4.171 -16.037 1.00 75.00 86 HIS A O 1
ATOM 685 N N . GLN A 1 87 ? 6.204 6.142 -16.950 1.00 63.09 87 GLN A N 1
ATOM 686 C CA . GLN A 1 87 ? 6.148 5.761 -18.372 1.00 63.09 87 GLN A CA 1
ATOM 687 C C . GLN A 1 87 ? 7.321 4.916 -18.903 1.00 63.09 87 GLN A C 1
ATOM 689 O O . GLN A 1 87 ? 7.127 4.096 -19.793 1.00 63.09 87 GLN A O 1
ATOM 694 N N . ASN A 1 88 ? 8.524 5.069 -18.344 1.00 64.25 88 ASN A N 1
ATOM 695 C CA . ASN A 1 88 ? 9.712 4.340 -18.808 1.00 64.25 88 ASN A CA 1
ATOM 696 C C . ASN A 1 88 ? 9.982 3.044 -18.030 1.00 64.25 88 ASN A C 1
ATOM 698 O O . ASN A 1 88 ? 11.007 2.418 -18.265 1.00 64.25 88 ASN A O 1
ATOM 702 N N . ASN A 1 89 ? 9.117 2.681 -17.076 1.00 60.25 89 ASN A N 1
ATOM 703 C CA . 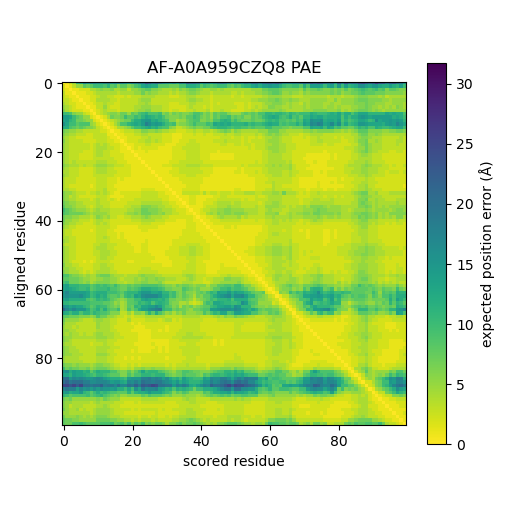ASN A 1 89 ? 9.344 1.579 -16.147 1.00 60.25 89 ASN A CA 1
ATOM 704 C C . ASN A 1 89 ? 8.039 1.009 -15.615 1.00 60.25 89 ASN A C 1
ATOM 706 O O . ASN A 1 89 ? 7.630 1.290 -14.494 1.00 60.25 89 ASN A O 1
ATOM 710 N N . ASP A 1 90 ? 7.394 0.197 -16.444 1.00 68.38 90 ASP A N 1
ATOM 711 C CA . ASP A 1 90 ? 6.252 -0.611 -16.017 1.00 68.38 90 ASP A CA 1
ATOM 712 C C . ASP A 1 90 ? 4.965 0.185 -15.769 1.00 68.38 90 ASP A C 1
ATOM 714 O O . ASP A 1 90 ? 3.993 -0.367 -15.264 1.00 68.38 90 ASP A O 1
ATOM 718 N N . GLY A 1 91 ? 4.908 1.428 -16.270 1.00 71.38 91 GLY A N 1
ATOM 719 C CA . GLY A 1 91 ? 3.695 2.250 -16.365 1.00 71.38 91 GLY A CA 1
ATOM 720 C C . GLY A 1 91 ? 2.492 1.578 -17.044 1.00 71.38 91 GLY A C 1
ATOM 721 O O . GLY A 1 91 ? 1.363 2.034 -16.912 1.00 71.38 91 GLY A O 1
ATOM 722 N N . ALA A 1 92 ? 2.736 0.491 -17.779 1.00 79.12 92 ALA A N 1
ATOM 723 C CA . ALA A 1 92 ? 1.729 -0.311 -18.469 1.00 79.12 92 ALA A CA 1
ATOM 724 C C . ALA A 1 92 ? 1.337 -1.599 -17.713 1.00 79.12 92 ALA A C 1
ATOM 726 O O . ALA A 1 92 ? 0.655 -2.450 -18.283 1.00 79.12 92 ALA A O 1
ATOM 727 N N . LYS A 1 93 ? 1.804 -1.795 -16.472 1.00 84.44 93 LYS A N 1
ATOM 728 C CA . LYS A 1 93 ? 1.591 -3.026 -15.700 1.00 84.44 93 LYS A CA 1
ATOM 729 C C . LYS A 1 93 ? 0.785 -2.762 -14.430 1.00 84.44 93 LYS A C 1
ATOM 731 O O . LYS A 1 93 ? 0.962 -1.751 -13.755 1.00 84.44 93 LYS A O 1
ATOM 736 N N . VAL A 1 94 ? -0.052 -3.737 -14.091 1.00 88.00 94 VAL A N 1
ATOM 737 C CA . VAL A 1 94 ? -0.751 -3.839 -12.809 1.00 88.00 94 VAL A CA 1
ATOM 738 C C . VAL A 1 94 ? -0.342 -5.161 -12.175 1.00 88.00 94 VAL A C 1
ATOM 740 O O . VAL A 1 94 ? -0.325 -6.196 -12.843 1.00 88.00 94 VAL A O 1
ATOM 743 N N . PHE A 1 95 ? -0.007 -5.116 -10.895 1.00 90.31 95 PHE A N 1
ATOM 744 C CA . PHE A 1 95 ? 0.364 -6.265 -10.083 1.00 90.31 95 PHE A CA 1
ATOM 745 C C . PHE A 1 95 ? -0.722 -6.507 -9.041 1.00 90.31 95 PHE A C 1
ATOM 747 O O . PHE A 1 95 ? -1.399 -5.570 -8.619 1.00 90.31 95 PHE A O 1
ATOM 754 N N . ARG A 1 96 ? -0.880 -7.763 -8.627 1.00 92.62 96 ARG A N 1
ATOM 755 C CA . ARG A 1 96 ? -1.791 -8.167 -7.558 1.00 92.62 96 ARG A CA 1
ATOM 756 C C . ARG A 1 96 ? -1.076 -9.130 -6.627 1.00 92.62 96 ARG A C 1
ATOM 758 O O . ARG A 1 96 ? -0.329 -9.988 -7.095 1.00 92.62 96 ARG A O 1
ATOM 765 N N . THR A 1 97 ? -1.379 -8.997 -5.350 1.00 93.25 97 THR A N 1
ATOM 766 C CA . THR A 1 97 ? -1.068 -9.961 -4.296 1.00 93.25 97 THR A CA 1
ATOM 767 C C . THR A 1 97 ? -2.366 -10.478 -3.664 1.00 93.25 97 THR A C 1
ATOM 769 O O . THR A 1 97 ? -3.424 -9.857 -3.816 1.00 93.25 97 THR A O 1
ATOM 772 N N . LEU A 1 98 ? -2.297 -11.648 -3.033 1.00 93.94 98 LEU A N 1
ATOM 773 C CA . LEU A 1 98 ? -3.418 -12.314 -2.356 1.00 93.94 98 LEU A CA 1
ATOM 774 C C . LEU A 1 98 ? -3.181 -12.493 -0.853 1.00 93.94 98 LEU A C 1
ATOM 776 O O . LEU A 1 98 ? -4.080 -12.922 -0.136 1.00 93.94 98 LEU A O 1
ATOM 780 N N . ASP A 1 99 ? -1.965 -12.213 -0.401 1.00 89.94 99 ASP A N 1
ATOM 781 C CA . ASP A 1 99 ? -1.457 -12.471 0.940 1.00 89.94 99 ASP A CA 1
ATOM 782 C C . ASP A 1 99 ? -0.830 -11.223 1.586 1.00 89.94 99 ASP A C 1
ATOM 784 O O . ASP A 1 99 ? -0.243 -11.309 2.665 1.00 89.94 99 ASP A O 1
ATOM 788 N N . GLY A 1 100 ? -1.034 -10.048 0.980 1.00 82.06 100 GLY A N 1
ATOM 789 C CA . GLY A 1 100 ? -0.352 -8.806 1.347 1.00 82.06 100 GLY A CA 1
ATOM 790 C C . GLY A 1 100 ? 1.028 -8.710 0.726 1.00 82.06 100 GLY A C 1
ATOM 791 O O . GLY A 1 100 ? 1.963 -9.352 1.239 1.00 82.06 100 GLY A O 1
#

Nearest PDB structures (foldseek):
  4nlm-assembly1_A  TM=6.872E-01  e=4.385E-01  Listeria monocytogenes EGD-e
  4xmi-assembly1_A  TM=4.811E-01  e=3.681E-01  Streptococcus pneumoniae TIGR4
  4fpf-assembly1_A  TM=4.237E-01  e=3.681E-01  Streptococcus pneumoniae
  2pm7-assembly1_B  TM=5.360E-01  e=1.781E+00  Saccharomyces cerevisiae
  3jro-assembly1_A  TM=3.986E-01  e=9.369E-01  Saccharomyces cerevisiae

Solvent-accessible surface area (backbone atoms only — not comparable to full-atom values): 5856 Å² total; per-residue (Å²): 141,84,88,80,89,79,78,80,66,76,95,56,74,90,40,54,74,70,45,78,50,68,23,69,59,41,69,34,32,34,40,37,36,33,33,76,47,73,57,29,53,43,30,34,39,15,78,61,62,58,79,52,75,46,84,36,83,53,95,73,98,46,74,26,52,44,69,51,52,76,47,64,38,62,81,37,70,32,31,38,38,41,34,28,66,37,81,93,18,54,40,88,44,76,48,75,45,74,77,88

Sequence (100 aa):
QSFELLTAFGADPGRPVMHFEISRSNPQVLYVYQRTSFYGAVLYRSDDGGQQWQLLPFPSGIGSQRAGVMALDPEDENQLWVAFAHQNNDGAKVFRTLDG

Radius of gyration: 13.55 Å; Cα contacts (8 Å, |Δi|>4): 220; chains: 1; bounding box: 31×32×37 Å

Secondary structure (DSSP, 8-state):
---------SS-TTSPEEEEEE-SS-TT-EEEEE--SSS--EEEEESSSSSS-EEE----S-S---SEEEEE-SS-TT-EEEEE--TTTTTT-EEEES--

pLDDT: mean 87.34, std 10.11, range [60.25, 98.31]